Protein AF-A0A0N7FV75-F1 (afdb_monomer_lite)

Sequence (171 aa):
MMTRIRLLAASMTPLLAILAIRVWSAQCLVSVILAGIALISVVSLIGFMHARKGLGTNTQTLAAVEDQTDQIPAYLVTYLLPFVILTVSGWLDIVAYALLAAVLILVIIQTDLIYVQPLLLIAGWHLYRVDISNGYGREYILISKNKLYPGQSVDTVSLGGNYAKVLEVKE

Radius of gyration: 18.29 Å; chains: 1; bounding box: 40×27×53 Å

Structure (mmCIF, N/CA/C/O backbone):
data_AF-A0A0N7FV75-F1
#
_entry.id   AF-A0A0N7FV75-F1
#
loop_
_atom_site.group_PDB
_atom_site.id
_atom_site.type_symbol
_atom_site.label_atom_id
_atom_site.label_alt_id
_atom_site.label_comp_id
_atom_site.label_asym_id
_atom_site.label_entity_id
_atom_site.label_seq_id
_atom_site.pdbx_PDB_ins_code
_atom_site.Cartn_x
_atom_site.Cartn_y
_atom_site.Cartn_z
_atom_site.occupancy
_atom_site.B_iso_or_equiv
_atom_site.auth_seq_id
_atom_site.auth_comp_id
_atom_site.auth_asym_id
_atom_site.auth_atom_id
_atom_site.pdbx_PDB_model_num
ATOM 1 N N . MET A 1 1 ? 9.862 5.196 13.590 1.00 53.91 1 MET A N 1
ATOM 2 C CA . MET A 1 1 ? 10.603 5.400 12.323 1.00 53.91 1 MET A CA 1
ATOM 3 C C . MET A 1 1 ? 10.666 4.125 11.478 1.00 53.91 1 MET A C 1
ATOM 5 O O . MET A 1 1 ? 10.183 4.153 10.357 1.00 53.91 1 MET A O 1
ATOM 9 N N . MET A 1 2 ? 11.147 2.994 12.016 1.00 66.50 2 MET A N 1
ATOM 10 C CA . MET A 1 2 ? 11.261 1.713 11.284 1.00 66.50 2 MET A CA 1
ATOM 11 C C . MET A 1 2 ? 9.937 1.199 10.675 1.00 66.50 2 MET A C 1
ATOM 13 O O . MET A 1 2 ? 9.934 0.634 9.587 1.00 66.50 2 MET A O 1
ATOM 17 N N . THR A 1 3 ? 8.805 1.414 11.354 1.00 66.75 3 THR A N 1
ATOM 18 C CA . THR A 1 3 ? 7.466 1.022 10.880 1.00 66.75 3 THR A CA 1
ATOM 19 C C . THR A 1 3 ? 7.038 1.799 9.640 1.00 66.75 3 THR A C 1
ATOM 21 O O . THR A 1 3 ? 6.696 1.189 8.635 1.00 66.75 3 THR A O 1
ATOM 24 N N . ARG A 1 4 ? 7.159 3.133 9.665 1.00 66.75 4 ARG A N 1
ATOM 25 C CA . ARG A 1 4 ? 6.861 4.005 8.514 1.00 66.75 4 ARG A CA 1
ATOM 26 C C . ARG A 1 4 ? 7.653 3.622 7.266 1.00 66.75 4 ARG A C 1
ATOM 28 O O . ARG A 1 4 ? 7.077 3.556 6.192 1.00 66.75 4 ARG A O 1
ATOM 35 N N . ILE A 1 5 ? 8.941 3.304 7.419 1.00 69.19 5 ILE A N 1
ATOM 36 C CA . ILE A 1 5 ? 9.805 2.906 6.295 1.00 69.19 5 ILE A CA 1
ATOM 37 C C . ILE A 1 5 ? 9.319 1.599 5.654 1.00 69.19 5 ILE A C 1
ATOM 39 O O . ILE A 1 5 ? 9.310 1.485 4.433 1.00 69.19 5 ILE A O 1
ATOM 43 N N . ARG A 1 6 ? 8.876 0.619 6.452 1.00 71.62 6 ARG A N 1
ATOM 44 C CA . ARG A 1 6 ? 8.350 -0.655 5.928 1.00 71.62 6 ARG A CA 1
ATOM 45 C C . ARG A 1 6 ? 7.020 -0.478 5.196 1.00 71.62 6 ARG A C 1
ATOM 47 O O . ARG A 1 6 ? 6.838 -1.075 4.141 1.00 71.62 6 ARG A O 1
ATOM 54 N N . LEU A 1 7 ? 6.126 0.356 5.729 1.00 69.88 7 LEU A N 1
ATOM 55 C CA . LEU A 1 7 ? 4.844 0.672 5.087 1.00 69.88 7 LEU A CA 1
ATOM 56 C C . LEU A 1 7 ? 5.057 1.460 3.783 1.00 69.88 7 LEU A C 1
ATOM 58 O O . LEU A 1 7 ? 4.439 1.152 2.768 1.00 69.88 7 LEU A O 1
ATOM 62 N N . LEU A 1 8 ? 6.004 2.405 3.781 1.00 69.62 8 LEU A N 1
ATOM 63 C CA . LEU A 1 8 ? 6.410 3.137 2.580 1.00 69.62 8 LEU A CA 1
ATOM 64 C C . LEU A 1 8 ? 6.992 2.191 1.519 1.00 69.62 8 LEU A C 1
ATOM 66 O O . LEU A 1 8 ? 6.590 2.246 0.361 1.00 69.62 8 LEU A O 1
ATOM 70 N N . ALA A 1 9 ? 7.891 1.282 1.913 1.00 70.81 9 ALA A N 1
ATOM 71 C CA . ALA A 1 9 ? 8.478 0.300 1.003 1.00 70.81 9 ALA A CA 1
ATOM 72 C C . ALA A 1 9 ? 7.411 -0.598 0.353 1.00 70.81 9 ALA A C 1
ATOM 74 O O . ALA A 1 9 ? 7.487 -0.862 -0.844 1.00 70.81 9 ALA A O 1
ATOM 75 N N . ALA A 1 10 ? 6.395 -1.015 1.114 1.00 72.38 10 ALA A N 1
ATOM 76 C CA . ALA A 1 10 ? 5.270 -1.791 0.596 1.00 72.38 10 ALA A CA 1
ATOM 77 C C . ALA A 1 10 ? 4.383 -0.998 -0.379 1.00 72.38 10 ALA A C 1
ATOM 79 O O . ALA A 1 10 ? 3.893 -1.554 -1.361 1.00 72.38 10 ALA A O 1
ATOM 80 N N . SER A 1 11 ? 4.189 0.303 -0.144 1.00 71.88 11 SER A N 1
ATOM 81 C CA . SER A 1 11 ? 3.447 1.168 -1.073 1.00 71.88 11 SER A CA 1
ATOM 82 C C . SER A 1 11 ? 4.147 1.280 -2.437 1.00 71.88 11 SER A C 1
ATOM 84 O O . SER A 1 11 ? 3.489 1.371 -3.470 1.00 71.88 11 SER A O 1
ATOM 86 N N . MET A 1 12 ? 5.482 1.184 -2.463 1.00 73.31 12 MET A N 1
ATOM 87 C CA . MET A 1 12 ? 6.300 1.270 -3.683 1.00 73.31 12 MET A CA 1
ATOM 88 C C . MET A 1 12 ? 6.439 -0.050 -4.447 1.00 73.31 12 MET A C 1
ATOM 90 O O . MET A 1 12 ? 6.836 -0.040 -5.613 1.00 73.31 12 MET A O 1
ATOM 94 N N . THR A 1 13 ? 6.091 -1.187 -3.843 1.00 79.25 13 THR A N 1
ATOM 95 C CA . THR A 1 13 ? 6.212 -2.501 -4.489 1.00 79.25 13 THR A CA 1
ATOM 96 C C . THR A 1 13 ? 5.477 -2.599 -5.837 1.00 79.25 13 THR A C 1
ATOM 98 O O . THR A 1 13 ? 6.095 -3.089 -6.783 1.00 79.25 13 THR A O 1
ATOM 101 N N . PRO A 1 14 ? 4.217 -2.133 -5.997 1.00 77.69 14 PRO A N 1
ATOM 102 C CA . PRO A 1 14 ? 3.522 -2.205 -7.284 1.00 77.69 14 PRO A CA 1
ATOM 103 C C . PRO A 1 14 ? 4.244 -1.424 -8.387 1.00 77.69 14 PRO A C 1
ATOM 105 O O . PRO A 1 14 ? 4.387 -1.917 -9.503 1.00 77.69 14 PRO A O 1
ATOM 108 N N . LEU A 1 15 ? 4.757 -0.235 -8.058 1.00 77.38 15 LEU A N 1
ATOM 109 C CA . LEU A 1 15 ? 5.514 0.594 -8.992 1.00 77.38 15 LEU A CA 1
ATOM 110 C C . LEU A 1 15 ? 6.813 -0.100 -9.425 1.00 77.38 15 LEU A C 1
ATOM 112 O O . LEU A 1 15 ? 7.097 -0.197 -10.618 1.00 77.38 15 LEU A O 1
ATOM 116 N N . LEU A 1 16 ? 7.577 -0.624 -8.462 1.00 79.81 16 LEU A N 1
ATOM 117 C CA . LEU A 1 16 ? 8.822 -1.347 -8.733 1.00 79.81 16 LEU A CA 1
ATOM 118 C C . LEU A 1 16 ? 8.586 -2.599 -9.587 1.00 79.81 16 LEU A C 1
ATOM 120 O O . LEU A 1 16 ? 9.372 -2.876 -10.491 1.00 79.81 16 LEU A O 1
ATOM 124 N N . ALA A 1 17 ? 7.495 -3.328 -9.340 1.00 80.81 17 ALA A N 1
ATOM 125 C CA . ALA A 1 17 ? 7.125 -4.503 -10.122 1.00 80.81 17 ALA A CA 1
ATOM 126 C C . ALA A 1 17 ? 6.785 -4.145 -11.580 1.00 80.81 17 ALA A C 1
ATOM 128 O O . ALA A 1 17 ? 7.271 -4.803 -12.500 1.00 80.81 17 ALA A O 1
ATOM 129 N N . ILE A 1 18 ? 6.006 -3.079 -11.805 1.00 80.50 18 ILE A N 1
ATOM 130 C CA . ILE A 1 18 ? 5.678 -2.597 -13.158 1.00 80.50 18 ILE A CA 1
ATOM 131 C C . ILE A 1 18 ? 6.946 -2.155 -13.894 1.00 80.50 18 ILE A C 1
ATOM 133 O O . ILE A 1 18 ? 7.149 -2.531 -15.049 1.00 80.50 18 ILE A O 1
ATOM 137 N N . LEU A 1 19 ? 7.820 -1.398 -13.225 1.00 78.31 19 LEU A N 1
ATOM 138 C CA . LEU A 1 19 ? 9.087 -0.948 -13.803 1.00 78.31 19 LEU A CA 1
ATOM 139 C C . LEU A 1 19 ? 10.012 -2.116 -14.157 1.00 78.31 19 LEU A C 1
ATOM 141 O O . LEU A 1 19 ? 10.611 -2.098 -15.231 1.00 78.31 19 LEU A O 1
ATOM 145 N N . ALA A 1 20 ? 10.094 -3.143 -13.307 1.00 82.62 20 ALA A N 1
ATOM 146 C CA . ALA A 1 20 ? 10.857 -4.349 -13.611 1.00 82.62 20 ALA A CA 1
ATOM 147 C C . ALA A 1 20 ? 10.359 -4.989 -14.919 1.00 82.62 20 ALA A C 1
ATOM 149 O O . ALA A 1 20 ? 11.124 -5.140 -15.868 1.00 82.62 20 ALA A O 1
ATOM 150 N N . ILE A 1 21 ? 9.053 -5.245 -15.033 1.00 81.56 21 ILE A N 1
ATOM 151 C CA . ILE A 1 21 ? 8.463 -5.835 -16.246 1.00 81.56 21 ILE A CA 1
ATOM 152 C C . ILE A 1 21 ? 8.742 -4.968 -17.484 1.00 81.56 21 ILE A C 1
ATOM 154 O O . ILE A 1 21 ? 9.104 -5.490 -18.538 1.00 81.56 21 ILE A O 1
ATOM 158 N N . ARG A 1 22 ? 8.611 -3.642 -17.364 1.00 80.50 22 ARG A N 1
ATOM 159 C CA . ARG A 1 22 ? 8.804 -2.697 -18.476 1.00 80.50 22 ARG A CA 1
ATOM 160 C C . ARG A 1 22 ? 10.239 -2.628 -18.981 1.00 80.50 22 ARG A C 1
ATOM 162 O O . ARG A 1 22 ? 10.451 -2.486 -20.181 1.00 80.50 22 ARG A O 1
ATOM 169 N N . VAL A 1 23 ? 11.213 -2.693 -18.080 1.00 80.81 23 VAL A N 1
ATOM 170 C CA . VAL A 1 23 ? 12.634 -2.530 -18.415 1.00 80.81 23 VAL A CA 1
ATOM 171 C C . VAL A 1 23 ? 13.283 -3.869 -18.793 1.00 80.81 23 VAL A C 1
ATOM 173 O O . VAL A 1 23 ? 14.388 -3.871 -19.331 1.00 80.81 23 VAL A O 1
ATOM 176 N N . TRP A 1 24 ? 12.590 -5.000 -18.605 1.00 79.62 24 TRP A N 1
ATOM 177 C CA . TRP A 1 24 ? 13.100 -6.350 -18.876 1.00 79.62 24 TRP A CA 1
ATOM 178 C C . TRP A 1 24 ? 13.763 -6.503 -20.253 1.00 79.62 24 TRP A C 1
ATOM 180 O O . TRP A 1 24 ? 14.868 -7.037 -20.348 1.00 79.62 24 TRP A O 1
ATOM 190 N N . SER A 1 25 ? 13.122 -6.006 -21.316 1.00 72.75 25 SER A N 1
ATOM 191 C CA . SER A 1 25 ? 13.632 -6.132 -22.689 1.00 72.75 25 SER A CA 1
ATOM 192 C C . SER A 1 25 ? 14.810 -5.205 -22.999 1.00 72.75 25 SER A C 1
ATOM 194 O O . SER A 1 25 ? 15.614 -5.526 -23.867 1.00 72.75 25 SER A O 1
ATOM 196 N N . ALA A 1 26 ? 14.919 -4.066 -22.311 1.00 75.81 26 ALA A N 1
ATOM 197 C CA . ALA A 1 26 ? 15.963 -3.071 -22.556 1.00 75.81 26 ALA A CA 1
ATOM 198 C C . ALA A 1 26 ? 17.202 -3.300 -21.677 1.00 75.81 26 ALA A C 1
ATOM 200 O O . ALA A 1 26 ? 18.331 -3.176 -22.144 1.00 75.81 26 ALA A O 1
ATOM 201 N N . GLN A 1 27 ? 17.001 -3.614 -20.393 1.00 77.88 27 GLN A N 1
ATOM 202 C CA . GLN A 1 27 ? 18.063 -3.757 -19.396 1.00 77.88 27 GLN A CA 1
ATOM 203 C C . GLN A 1 27 ? 17.707 -4.845 -18.375 1.00 77.88 27 GLN A C 1
ATOM 205 O O . GLN A 1 27 ? 17.284 -4.570 -17.249 1.00 77.88 27 GLN A O 1
ATOM 210 N N . CYS A 1 28 ? 17.935 -6.102 -18.761 1.00 83.38 28 CYS A N 1
ATOM 211 C CA . CYS A 1 28 ? 17.637 -7.284 -17.945 1.00 83.38 28 CYS A CA 1
ATOM 212 C C . CYS A 1 28 ? 18.228 -7.202 -16.521 1.00 83.38 28 CYS A C 1
ATOM 214 O O . CYS A 1 28 ? 17.527 -7.456 -15.544 1.00 83.38 28 CYS A O 1
ATOM 216 N N . LEU A 1 29 ? 19.480 -6.749 -16.375 1.00 80.06 29 LEU A N 1
ATOM 217 C CA . LEU A 1 29 ? 20.130 -6.622 -15.063 1.00 80.06 29 LEU A CA 1
ATOM 218 C C . LEU A 1 29 ? 19.398 -5.639 -14.133 1.00 80.06 29 LEU A C 1
ATOM 220 O O . LEU A 1 29 ? 19.169 -5.955 -12.966 1.00 80.06 29 LEU A O 1
ATOM 224 N N . VAL A 1 30 ? 18.978 -4.477 -14.645 1.00 78.62 30 VAL A N 1
ATOM 225 C CA . VAL A 1 30 ? 18.222 -3.481 -13.864 1.00 78.62 30 VAL A CA 1
ATOM 226 C C . VAL A 1 30 ? 16.859 -4.038 -13.467 1.00 78.62 30 VAL A C 1
ATOM 228 O O . VAL A 1 30 ? 16.442 -3.893 -12.319 1.00 78.62 30 VAL A O 1
ATOM 231 N N . SER A 1 31 ? 16.196 -4.750 -14.378 1.00 83.25 31 SER A N 1
ATOM 232 C CA . SER A 1 31 ? 14.927 -5.409 -14.081 1.00 83.25 31 SER A CA 1
ATOM 233 C C . SER A 1 31 ? 15.044 -6.435 -12.951 1.00 83.25 31 SER A C 1
ATOM 235 O O . SER A 1 31 ? 14.183 -6.473 -12.073 1.00 83.25 31 SER A O 1
ATOM 237 N N . VAL A 1 32 ? 16.088 -7.268 -12.951 1.00 84.12 32 VAL A N 1
ATOM 238 C CA . VAL A 1 32 ? 16.296 -8.278 -11.900 1.00 84.12 32 VAL A CA 1
ATOM 239 C C . VAL A 1 32 ? 16.522 -7.611 -10.541 1.00 84.12 32 VAL A C 1
ATOM 241 O O . VAL A 1 32 ? 15.956 -8.057 -9.543 1.00 84.12 32 VAL A O 1
ATOM 244 N N . ILE A 1 33 ? 17.277 -6.509 -10.495 1.00 84.94 33 ILE A N 1
ATOM 245 C CA . ILE A 1 33 ? 17.487 -5.736 -9.261 1.00 84.94 33 ILE A CA 1
ATOM 246 C C . ILE A 1 33 ? 16.161 -5.158 -8.749 1.00 84.94 33 ILE A C 1
ATOM 248 O O . ILE A 1 33 ? 15.836 -5.328 -7.573 1.00 84.94 33 ILE A O 1
ATOM 252 N N . LEU A 1 34 ? 15.372 -4.517 -9.618 1.00 83.06 34 LEU A N 1
ATOM 253 C CA . LEU A 1 34 ? 14.075 -3.938 -9.244 1.00 83.06 34 LEU A CA 1
ATOM 254 C C . LEU A 1 34 ? 13.097 -5.005 -8.737 1.00 83.06 34 LEU A C 1
ATOM 256 O O . LEU A 1 34 ? 12.458 -4.809 -7.701 1.00 83.06 34 LEU A O 1
ATOM 260 N N . ALA A 1 35 ? 13.033 -6.155 -9.413 1.00 83.50 35 ALA A N 1
ATOM 261 C CA . ALA A 1 35 ? 12.230 -7.294 -8.980 1.00 83.50 35 ALA A CA 1
ATOM 262 C C . ALA A 1 35 ? 12.699 -7.841 -7.621 1.00 83.50 35 ALA A C 1
ATOM 264 O O . ALA A 1 35 ? 11.874 -8.149 -6.762 1.00 83.50 35 ALA A O 1
ATOM 265 N N . GLY A 1 36 ? 14.013 -7.901 -7.386 1.00 85.62 36 GLY A N 1
ATOM 266 C CA . GLY A 1 36 ? 14.585 -8.292 -6.098 1.00 85.62 36 GLY A CA 1
ATOM 267 C C . GLY A 1 36 ? 14.186 -7.345 -4.963 1.00 85.62 36 GLY A C 1
ATOM 268 O O . GLY A 1 36 ? 13.744 -7.800 -3.908 1.00 85.62 36 GLY A O 1
ATOM 269 N N . ILE A 1 37 ? 14.262 -6.029 -5.184 1.00 84.94 37 ILE A N 1
ATOM 270 C CA . ILE A 1 37 ? 13.841 -5.014 -4.200 1.00 84.94 37 ILE A CA 1
ATOM 271 C C . ILE A 1 37 ? 12.333 -5.120 -3.922 1.00 84.94 37 ILE A C 1
ATOM 273 O O . ILE A 1 37 ? 11.906 -5.061 -2.762 1.00 84.94 37 ILE A O 1
ATOM 277 N N . ALA A 1 38 ? 11.522 -5.327 -4.963 1.00 83.19 38 ALA A N 1
ATOM 278 C CA . ALA A 1 38 ? 10.088 -5.568 -4.827 1.00 83.19 38 ALA A CA 1
ATOM 279 C C . ALA A 1 38 ? 9.809 -6.826 -3.981 1.00 83.19 38 ALA A C 1
ATOM 281 O O . ALA A 1 38 ? 8.984 -6.797 -3.071 1.00 83.19 38 ALA A O 1
ATOM 282 N N . LEU A 1 39 ? 10.550 -7.914 -4.197 1.00 85.00 39 LEU A N 1
ATOM 283 C CA . LEU A 1 39 ? 10.383 -9.146 -3.427 1.00 85.00 39 LEU A CA 1
ATOM 284 C C . LEU A 1 39 ? 10.774 -8.963 -1.950 1.00 85.00 39 LEU A C 1
ATOM 286 O O . LEU A 1 39 ? 10.031 -9.364 -1.054 1.00 85.00 39 LEU A O 1
ATOM 290 N N . ILE A 1 40 ? 11.907 -8.307 -1.679 1.00 84.94 40 ILE A N 1
ATOM 291 C CA . ILE A 1 40 ? 12.382 -8.022 -0.314 1.00 84.94 40 ILE A CA 1
ATOM 292 C C . ILE A 1 40 ? 11.365 -7.169 0.454 1.00 84.94 40 ILE A C 1
ATOM 294 O O . ILE A 1 40 ? 11.106 -7.424 1.634 1.00 84.94 40 ILE A O 1
ATOM 298 N N . SER A 1 41 ? 10.765 -6.173 -0.203 1.00 81.12 41 SER A N 1
ATOM 299 C CA . SER A 1 41 ? 9.743 -5.320 0.415 1.00 81.12 41 SER A CA 1
ATOM 300 C C . SER A 1 41 ? 8.478 -6.105 0.780 1.00 81.12 41 SER A C 1
ATOM 302 O O . SER A 1 41 ? 7.982 -5.944 1.899 1.00 81.12 41 SER A O 1
ATOM 304 N N . VAL A 1 42 ? 8.025 -7.036 -0.070 1.00 81.38 42 VAL A N 1
ATOM 305 C CA . VAL A 1 42 ? 6.914 -7.953 0.261 1.00 81.38 42 VAL A CA 1
ATOM 306 C C . VAL A 1 42 ? 7.258 -8.840 1.456 1.00 81.38 42 VAL A C 1
ATOM 308 O O . VAL A 1 42 ? 6.486 -8.909 2.413 1.00 81.38 42 VAL A O 1
ATOM 311 N N . VAL A 1 43 ? 8.421 -9.498 1.443 1.00 83.12 43 VAL A N 1
ATOM 312 C CA . VAL A 1 43 ? 8.835 -10.409 2.526 1.00 83.12 43 VAL A CA 1
ATOM 313 C C . VAL A 1 43 ? 8.942 -9.663 3.859 1.00 83.12 43 VAL A C 1
ATOM 315 O O . VAL A 1 43 ? 8.464 -10.147 4.887 1.00 83.12 43 VAL A O 1
ATOM 318 N N . SER A 1 44 ? 9.501 -8.453 3.841 1.00 80.19 44 SER A N 1
ATOM 319 C CA . SER A 1 44 ? 9.581 -7.567 5.007 1.00 80.19 44 SER A CA 1
ATOM 320 C C . SER A 1 44 ? 8.198 -7.214 5.567 1.00 80.19 44 SER A C 1
ATOM 322 O O . SER A 1 44 ? 7.994 -7.267 6.784 1.00 80.19 44 SER A O 1
ATOM 324 N N . LEU A 1 45 ? 7.225 -6.910 4.699 1.00 78.25 45 LEU A N 1
ATOM 325 C CA . LEU A 1 45 ? 5.848 -6.620 5.105 1.00 78.25 45 LEU A CA 1
ATOM 326 C C . LEU A 1 45 ? 5.169 -7.850 5.719 1.00 78.25 45 LEU A C 1
ATOM 328 O O . LEU A 1 45 ? 4.555 -7.747 6.782 1.00 78.25 45 LEU A O 1
ATOM 332 N 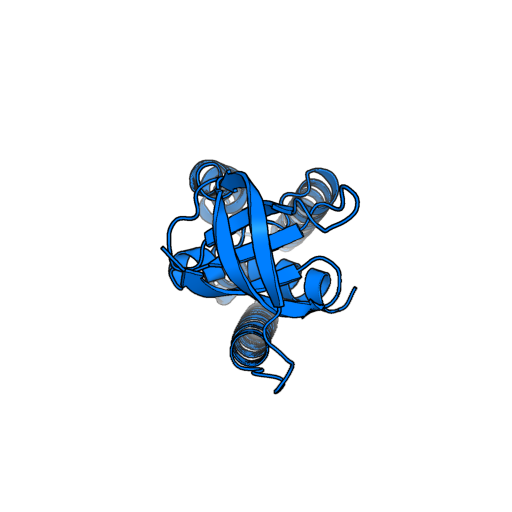N . ILE A 1 46 ? 5.311 -9.021 5.091 1.00 79.25 46 ILE A N 1
ATOM 333 C CA . ILE A 1 46 ? 4.748 -10.279 5.599 1.00 79.25 46 ILE A CA 1
ATOM 334 C C . ILE A 1 46 ? 5.326 -10.587 6.981 1.00 79.25 46 ILE A C 1
ATOM 336 O O . ILE A 1 46 ? 4.560 -10.831 7.915 1.00 79.25 46 ILE A O 1
ATOM 340 N N . GLY A 1 47 ? 6.651 -10.519 7.139 1.00 78.38 47 GLY A N 1
ATOM 341 C CA . GLY A 1 47 ? 7.317 -10.738 8.423 1.00 78.38 47 GLY A CA 1
ATOM 342 C C . GLY A 1 47 ? 6.866 -9.742 9.494 1.00 78.38 47 GLY A C 1
ATOM 343 O O . GLY A 1 47 ? 6.627 -10.125 10.636 1.00 78.38 47 GLY A O 1
ATOM 344 N N . PHE A 1 48 ? 6.664 -8.476 9.127 1.00 74.31 48 PHE A N 1
ATOM 345 C CA . PHE A 1 48 ? 6.144 -7.452 10.032 1.00 74.31 48 PHE A CA 1
ATOM 346 C C . PHE A 1 48 ? 4.700 -7.723 10.478 1.00 74.31 48 PHE A C 1
ATOM 348 O O . PHE A 1 48 ? 4.395 -7.594 11.661 1.00 74.31 48 PHE A O 1
ATOM 355 N N . MET A 1 49 ? 3.828 -8.158 9.568 1.00 72.12 49 MET A N 1
ATOM 356 C CA . MET A 1 49 ? 2.432 -8.484 9.884 1.00 72.12 49 MET A CA 1
ATOM 357 C C . MET A 1 49 ? 2.282 -9.771 10.708 1.00 72.12 49 MET A C 1
ATOM 359 O O . MET A 1 49 ? 1.303 -9.911 11.454 1.00 72.12 49 MET A O 1
ATOM 363 N N . HIS A 1 50 ? 3.240 -10.696 10.574 1.00 70.19 50 HIS A N 1
ATOM 364 C CA . HIS A 1 50 ? 3.308 -11.958 11.318 1.00 70.19 50 HIS A CA 1
ATOM 365 C C . HIS A 1 50 ? 4.092 -11.862 12.624 1.00 70.19 50 HIS A C 1
ATOM 367 O O . HIS A 1 50 ? 3.982 -12.771 13.446 1.00 70.19 50 HIS A O 1
ATOM 373 N N . ALA A 1 51 ? 4.838 -10.776 12.849 1.00 64.38 51 ALA A N 1
ATOM 374 C CA . ALA A 1 51 ? 5.512 -10.504 14.109 1.00 64.38 51 ALA A CA 1
ATOM 375 C C . ALA A 1 51 ? 4.478 -10.250 15.219 1.00 64.38 51 ALA A C 1
ATOM 377 O O . ALA A 1 51 ? 4.216 -9.121 15.629 1.00 64.38 51 ALA A O 1
ATOM 378 N N . ARG A 1 52 ? 3.894 -11.335 15.732 1.00 58.91 52 ARG A N 1
ATOM 379 C CA . ARG A 1 52 ? 3.157 -11.372 16.989 1.00 58.91 52 ARG A CA 1
ATOM 380 C C . ARG A 1 52 ? 4.181 -11.263 18.108 1.00 58.91 52 ARG A C 1
ATOM 382 O O . ARG A 1 52 ? 4.615 -12.263 18.671 1.00 58.91 52 ARG A O 1
ATOM 389 N N . LYS A 1 53 ? 4.632 -10.047 18.407 1.00 48.19 53 LYS A N 1
ATOM 390 C CA . LYS A 1 53 ? 5.318 -9.829 19.680 1.00 48.19 53 LYS A CA 1
ATOM 391 C C . LYS A 1 53 ? 4.268 -10.022 20.766 1.00 48.19 53 LYS A C 1
ATOM 393 O O . LYS A 1 53 ? 3.257 -9.331 20.731 1.00 48.19 53 LYS A O 1
ATOM 398 N N . GLY A 1 54 ? 4.494 -10.995 21.651 1.00 48.50 54 GLY A N 1
ATOM 399 C CA . GLY A 1 54 ? 3.654 -11.329 22.805 1.00 48.50 54 GLY A CA 1
ATOM 400 C C . GLY A 1 54 ? 3.555 -10.174 23.799 1.00 48.50 54 GLY A C 1
ATOM 401 O O . GLY A 1 54 ? 4.120 -10.221 24.883 1.00 48.50 54 GLY A O 1
ATOM 402 N N . LEU A 1 55 ? 2.885 -9.109 23.378 1.00 50.00 55 LEU A N 1
ATOM 403 C CA . LEU A 1 55 ? 2.675 -7.863 24.089 1.00 50.00 55 LEU A CA 1
ATOM 404 C C . LEU A 1 55 ? 1.203 -7.802 24.470 1.00 50.00 55 LEU A C 1
ATOM 406 O O . LEU A 1 55 ? 0.343 -8.169 23.669 1.00 50.00 55 LEU A O 1
ATOM 410 N N . GLY A 1 56 ? 0.948 -7.359 25.701 1.00 56.03 56 GLY A N 1
ATOM 411 C CA . GLY A 1 56 ? -0.394 -7.227 26.246 1.00 56.03 56 GLY A CA 1
ATOM 412 C C . GLY A 1 56 ? -1.322 -6.500 25.278 1.00 56.03 56 GLY A C 1
ATOM 413 O O . GLY A 1 56 ? -0.951 -5.498 24.663 1.00 56.03 56 GLY A O 1
ATOM 414 N N . THR A 1 57 ? -2.524 -7.042 25.133 1.00 62.41 57 THR A N 1
ATOM 415 C CA . THR A 1 57 ? -3.626 -6.390 24.436 1.00 62.41 57 THR A CA 1
ATOM 416 C C . THR A 1 57 ? -3.983 -5.121 25.185 1.00 62.41 57 THR A C 1
ATOM 418 O O . THR A 1 57 ? -4.203 -5.161 26.396 1.00 62.41 57 THR A O 1
ATOM 421 N N . ASN A 1 58 ? -4.042 -3.999 24.474 1.00 70.00 58 ASN A N 1
ATOM 422 C CA . ASN A 1 58 ? -4.574 -2.773 25.044 1.00 70.00 58 ASN A CA 1
ATOM 423 C C . ASN A 1 58 ? -5.970 -2.548 24.468 1.00 70.00 58 ASN A C 1
ATOM 425 O O . ASN A 1 58 ? -6.112 -2.387 23.251 1.00 70.00 58 ASN A O 1
ATOM 429 N N . THR A 1 59 ? -6.980 -2.582 25.335 1.00 76.06 59 THR A N 1
ATOM 430 C CA . THR A 1 59 ? -8.361 -2.288 24.957 1.00 76.06 59 THR A CA 1
ATOM 431 C C . THR A 1 59 ? -8.513 -0.782 24.829 1.00 76.06 59 THR A C 1
ATOM 433 O O . THR A 1 59 ? -8.256 -0.035 25.775 1.00 76.06 59 THR A O 1
ATOM 436 N N . GLN A 1 60 ? -8.901 -0.332 23.643 1.00 76.44 60 GLN A N 1
ATOM 437 C CA . GLN A 1 60 ? -9.062 1.081 23.337 1.00 76.44 60 GLN A CA 1
ATOM 438 C C . GLN A 1 60 ? -10.449 1.334 22.769 1.00 76.44 60 GLN A C 1
ATOM 440 O O . GLN A 1 60 ? -10.894 0.642 21.859 1.00 76.44 60 GLN A O 1
ATOM 445 N N . THR A 1 61 ? -11.118 2.343 23.307 1.00 82.25 61 THR A N 1
ATOM 446 C CA . THR A 1 61 ? -12.395 2.847 22.808 1.00 82.25 61 THR A CA 1
ATOM 447 C C . THR A 1 61 ? -12.154 3.905 21.738 1.00 82.25 61 THR A C 1
ATOM 449 O O . THR A 1 61 ? -11.456 4.898 21.978 1.00 82.25 61 THR A O 1
ATOM 452 N N . LEU A 1 62 ? -12.724 3.678 20.555 1.00 82.75 62 LEU A N 1
ATOM 453 C CA . LEU A 1 62 ? -12.593 4.556 19.395 1.00 82.75 62 LEU A CA 1
ATOM 454 C C . LEU A 1 62 ? -13.523 5.762 19.552 1.00 82.75 62 LEU A C 1
ATOM 456 O O . LEU A 1 62 ? -14.737 5.598 19.615 1.00 82.75 62 LEU A O 1
ATOM 460 N N . ALA A 1 63 ? -12.975 6.971 19.614 1.00 82.44 63 ALA A N 1
ATOM 461 C CA . ALA A 1 63 ? -13.762 8.202 19.703 1.00 82.44 63 ALA A CA 1
ATOM 462 C C . ALA A 1 63 ? -14.173 8.712 18.314 1.00 82.44 63 ALA A C 1
ATOM 464 O O . ALA A 1 63 ? -15.322 9.090 18.102 1.00 82.44 63 ALA A O 1
ATOM 465 N N . ALA A 1 64 ? -13.243 8.670 17.363 1.00 82.31 64 ALA A N 1
ATOM 466 C CA . ALA A 1 64 ? -13.465 8.996 15.961 1.00 82.31 64 ALA A CA 1
ATOM 467 C C . ALA A 1 64 ? -12.750 7.965 15.086 1.00 82.31 64 ALA A C 1
ATOM 469 O O . ALA A 1 64 ? -11.706 7.437 15.475 1.00 82.31 64 ALA A O 1
ATOM 470 N N . VAL A 1 65 ? -13.329 7.669 13.924 1.00 83.44 65 VAL A N 1
ATOM 471 C CA . VAL A 1 65 ? -12.784 6.718 12.954 1.00 83.44 65 VAL A CA 1
ATOM 472 C C . VAL A 1 65 ? -12.919 7.323 11.567 1.00 83.44 65 VAL A C 1
ATOM 474 O O . VAL A 1 65 ? -14.030 7.580 11.110 1.00 83.44 65 VAL A O 1
ATOM 477 N N . GLU A 1 66 ? -11.790 7.529 10.903 1.00 82.75 66 GLU A N 1
ATOM 478 C CA . GLU A 1 66 ? -11.717 7.947 9.509 1.00 82.75 66 GLU A CA 1
ATOM 479 C C . GLU A 1 66 ? -11.102 6.812 8.684 1.00 82.75 66 GLU A C 1
ATOM 481 O O . GLU A 1 66 ? -9.962 6.390 8.917 1.00 82.75 66 GLU A O 1
ATOM 486 N N . ASP A 1 67 ? -11.882 6.290 7.737 1.00 79.94 67 ASP A N 1
ATOM 487 C CA . ASP A 1 67 ? -11.424 5.268 6.802 1.00 79.94 67 ASP A CA 1
ATOM 488 C C . ASP A 1 67 ? -10.620 5.925 5.675 1.00 79.94 67 ASP A C 1
ATOM 490 O O . ASP A 1 67 ? -11.142 6.708 4.883 1.00 79.94 67 ASP A O 1
ATOM 494 N N . GLN A 1 68 ? -9.333 5.596 5.596 1.00 74.69 68 GLN A N 1
ATOM 495 C CA . GLN A 1 68 ? -8.434 6.128 4.571 1.00 74.69 68 GLN A CA 1
ATOM 496 C C . GLN A 1 68 ? -8.424 5.255 3.297 1.00 74.69 68 GLN A C 1
ATOM 498 O O . GLN A 1 68 ? -7.633 5.486 2.379 1.00 74.69 68 GLN A O 1
ATOM 503 N N . THR A 1 69 ? -9.287 4.236 3.225 1.00 66.12 69 THR A N 1
ATOM 504 C CA . THR A 1 69 ? -9.320 3.239 2.144 1.00 66.12 69 THR A CA 1
ATOM 505 C C . THR A 1 69 ? -9.986 3.760 0.862 1.00 66.12 69 THR A C 1
ATOM 507 O O . THR A 1 69 ? -9.570 3.397 -0.240 1.00 66.12 69 THR A O 1
ATOM 510 N N . ASP A 1 70 ? -10.983 4.638 0.965 1.00 59.66 70 ASP A N 1
ATOM 511 C CA . ASP A 1 70 ? -11.850 4.987 -0.174 1.00 59.66 70 ASP A CA 1
ATOM 512 C C . ASP A 1 70 ? -11.160 5.833 -1.254 1.00 59.66 70 ASP A C 1
ATOM 514 O O . ASP A 1 70 ? -11.541 5.802 -2.425 1.00 59.66 70 ASP A O 1
ATOM 518 N N . GLN A 1 71 ? -10.095 6.552 -0.902 1.00 61.78 71 GLN A N 1
ATOM 519 C CA . GLN A 1 71 ? -9.368 7.390 -1.859 1.00 61.78 71 GLN A CA 1
ATOM 520 C C . GLN A 1 71 ? -8.324 6.597 -2.675 1.00 61.78 71 GLN A C 1
ATOM 522 O O . GLN A 1 71 ? -7.802 7.081 -3.681 1.00 61.78 71 GLN A O 1
ATOM 527 N N . ILE A 1 72 ? -8.028 5.354 -2.276 1.00 63.78 72 ILE A N 1
ATOM 528 C CA . ILE A 1 72 ? -6.925 4.537 -2.806 1.00 63.78 72 ILE A CA 1
ATOM 529 C C . ILE A 1 72 ? -7.008 4.278 -4.328 1.00 63.78 72 ILE A C 1
ATOM 531 O O . ILE A 1 72 ? -5.976 4.413 -4.996 1.00 63.78 72 ILE A O 1
ATOM 535 N N . PRO A 1 73 ? -8.166 3.932 -4.929 1.00 57.31 73 PRO A N 1
ATOM 536 C CA . PRO A 1 73 ? -8.227 3.578 -6.351 1.00 57.31 73 PRO A CA 1
ATOM 537 C C . PRO A 1 73 ? -7.887 4.738 -7.298 1.00 57.31 73 PRO A C 1
ATOM 539 O O . PRO A 1 73 ? -7.162 4.542 -8.273 1.00 57.31 73 PRO A O 1
ATOM 542 N N . ALA A 1 74 ? -8.359 5.954 -7.004 1.00 63.31 74 ALA A N 1
ATOM 543 C CA . ALA A 1 74 ? -8.100 7.135 -7.833 1.00 63.31 74 ALA A CA 1
ATOM 544 C C . 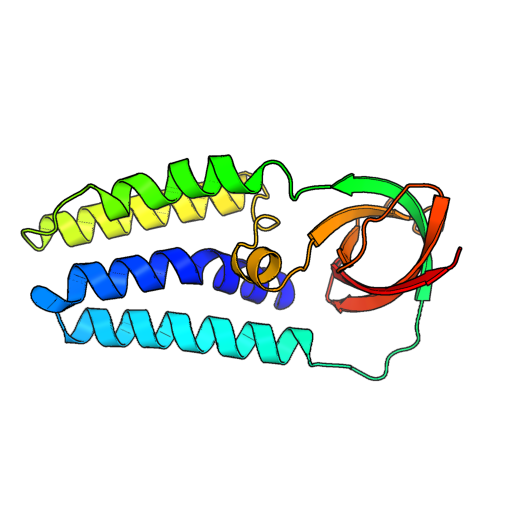ALA A 1 74 ? -6.608 7.515 -7.830 1.00 63.31 74 ALA A C 1
ATOM 546 O O . ALA A 1 74 ? -6.034 7.853 -8.871 1.00 6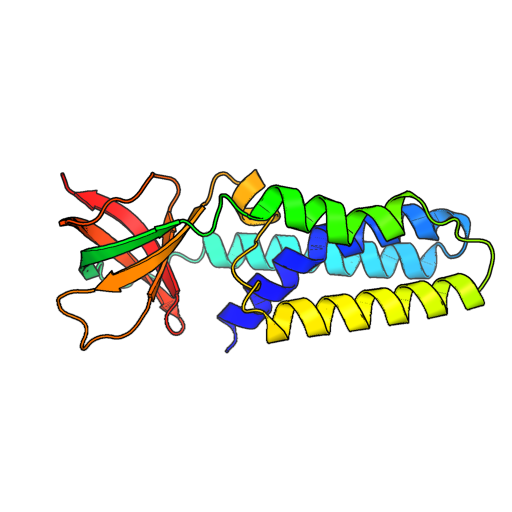3.31 74 ALA A O 1
ATOM 547 N N . TYR A 1 75 ? -5.954 7.385 -6.674 1.00 67.12 75 TYR A N 1
ATOM 548 C CA . TYR A 1 75 ? -4.513 7.590 -6.548 1.00 67.12 75 TYR A CA 1
ATOM 549 C C . TYR A 1 75 ? -3.708 6.536 -7.305 1.00 67.12 75 TYR A C 1
ATOM 551 O O . TYR A 1 75 ? -2.774 6.886 -8.026 1.00 67.12 75 TYR A O 1
ATOM 559 N N . LEU A 1 76 ? -4.080 5.257 -7.199 1.00 67.00 76 LEU A N 1
ATOM 560 C CA . LEU A 1 76 ? -3.397 4.185 -7.925 1.00 67.00 76 LEU A CA 1
ATOM 561 C C . LEU A 1 76 ? -3.409 4.427 -9.434 1.00 67.00 76 LEU A C 1
ATOM 563 O O . LEU A 1 76 ? -2.371 4.297 -10.077 1.00 67.00 76 LEU A O 1
ATOM 567 N N . VAL A 1 77 ? -4.546 4.836 -9.998 1.00 66.50 77 VAL A N 1
ATOM 568 C CA . VAL A 1 77 ? -4.620 5.170 -11.425 1.00 66.50 77 VAL A CA 1
ATOM 569 C C . VAL A 1 77 ? -3.713 6.358 -11.741 1.00 66.50 77 VAL A C 1
ATOM 571 O O . VAL A 1 77 ? -2.877 6.258 -12.631 1.00 66.50 77 VAL A O 1
ATOM 574 N N . THR A 1 78 ? -3.800 7.448 -10.978 1.00 72.12 78 THR A N 1
ATOM 575 C CA . THR A 1 78 ? -3.032 8.678 -11.245 1.00 72.12 78 THR A CA 1
ATOM 576 C C . THR A 1 78 ? -1.516 8.445 -11.216 1.00 72.12 78 THR A C 1
ATOM 578 O O . THR A 1 78 ? -0.782 9.019 -12.020 1.00 72.12 78 THR A O 1
ATOM 581 N N . TYR A 1 79 ? -1.041 7.564 -10.333 1.00 72.81 79 TYR A N 1
ATOM 582 C CA . TYR A 1 79 ? 0.388 7.308 -10.147 1.00 72.81 79 TYR A CA 1
ATOM 583 C C . TYR A 1 79 ? 0.942 6.173 -11.004 1.00 72.81 79 TYR A C 1
ATOM 585 O O . TYR A 1 79 ? 2.112 6.220 -11.378 1.00 72.81 79 TYR A O 1
ATOM 593 N N . LEU A 1 80 ? 0.139 5.159 -11.336 1.00 73.00 80 LEU A N 1
ATOM 594 C CA . LEU A 1 80 ? 0.608 4.022 -12.134 1.00 73.00 80 LEU A CA 1
ATOM 595 C C . LEU A 1 80 ? 0.458 4.261 -13.639 1.00 73.00 80 LEU A C 1
ATOM 597 O O . LEU A 1 80 ? 1.275 3.759 -14.414 1.00 73.00 80 LEU A O 1
ATOM 601 N N . LEU A 1 81 ? -0.538 5.047 -14.064 1.00 77.00 81 LEU A N 1
ATOM 602 C CA . LEU A 1 81 ? -0.853 5.271 -15.478 1.00 77.00 81 LEU A CA 1
ATOM 603 C C . LEU A 1 81 ? 0.353 5.738 -16.316 1.00 77.00 81 LEU A C 1
ATOM 605 O O . LEU A 1 81 ? 0.581 5.143 -17.374 1.00 77.00 81 LEU A O 1
ATOM 609 N N . PRO A 1 82 ? 1.180 6.709 -15.874 1.00 74.75 82 PRO A N 1
ATOM 610 C CA . PRO A 1 82 ? 2.332 7.148 -16.660 1.00 74.75 82 PRO A CA 1
ATOM 611 C C . PRO A 1 82 ? 3.311 6.006 -16.969 1.00 74.75 82 PRO A C 1
ATOM 613 O O . PRO A 1 82 ? 3.815 5.906 -18.081 1.00 74.75 82 PRO A O 1
ATOM 616 N N . PHE A 1 83 ? 3.533 5.086 -16.030 1.00 74.50 83 PHE A N 1
ATOM 617 C CA . PHE A 1 83 ? 4.448 3.953 -16.214 1.00 74.50 83 PHE A CA 1
ATOM 618 C C . PHE A 1 83 ? 3.876 2.866 -17.135 1.00 74.50 83 PHE A C 1
ATOM 620 O O . PHE A 1 83 ? 4.618 2.141 -17.808 1.00 74.50 83 PHE A O 1
ATOM 627 N N . VAL A 1 84 ? 2.548 2.764 -17.202 1.00 75.38 84 VAL A N 1
ATOM 628 C CA . VAL A 1 84 ? 1.839 1.786 -18.039 1.00 75.38 84 VAL A CA 1
ATOM 629 C C . VAL A 1 84 ? 1.682 2.260 -19.483 1.00 75.38 84 VAL A C 1
ATOM 631 O O . VAL A 1 84 ? 1.646 1.424 -20.381 1.00 75.38 84 VAL A O 1
ATOM 634 N N . ILE A 1 85 ? 1.628 3.569 -19.738 1.00 76.12 85 ILE A N 1
ATOM 635 C CA . ILE A 1 85 ? 1.398 4.097 -21.095 1.00 76.12 85 ILE A CA 1
ATOM 636 C C . ILE A 1 85 ? 2.706 4.466 -21.799 1.00 76.12 85 ILE A C 1
ATOM 638 O O . ILE A 1 85 ? 2.852 4.208 -22.992 1.00 76.12 85 ILE A O 1
ATOM 642 N N . LEU A 1 86 ? 3.679 5.027 -21.085 1.00 77.44 86 LEU A N 1
ATOM 643 C CA . LEU A 1 86 ? 4.895 5.551 -21.707 1.00 77.44 86 LEU A CA 1
ATOM 644 C C . LEU A 1 86 ? 5.807 4.421 -22.228 1.00 77.44 86 LEU A C 1
ATOM 646 O O . LEU A 1 86 ? 6.019 3.403 -21.578 1.00 77.44 86 LEU A O 1
ATOM 650 N N . THR A 1 87 ? 6.368 4.555 -23.425 1.00 73.56 87 THR A N 1
ATOM 651 C CA . THR A 1 87 ? 7.288 3.550 -23.982 1.00 73.56 87 THR A CA 1
ATOM 652 C C . THR A 1 87 ? 8.715 3.788 -23.500 1.00 73.56 87 THR A C 1
ATOM 654 O O . THR A 1 87 ? 9.140 4.931 -23.382 1.00 73.56 87 THR A O 1
ATOM 657 N N . VAL A 1 88 ? 9.463 2.715 -23.233 1.00 76.38 88 VAL A N 1
ATOM 658 C CA . VAL A 1 88 ? 10.901 2.788 -22.933 1.00 76.38 88 VAL A CA 1
ATOM 659 C C . VAL A 1 88 ? 11.659 2.486 -24.223 1.00 76.38 88 VAL A C 1
ATOM 661 O O . VAL A 1 88 ? 11.623 1.357 -24.708 1.00 76.38 88 VAL A O 1
ATOM 664 N N . SER A 1 89 ? 12.314 3.492 -24.789 1.00 78.19 89 SER A N 1
ATOM 665 C CA . SER A 1 89 ? 13.051 3.411 -26.055 1.00 78.19 89 SER A CA 1
ATOM 666 C C . SER A 1 89 ? 14.554 3.665 -25.893 1.00 78.19 89 SER A C 1
ATOM 668 O O . SER A 1 89 ? 15.347 3.137 -26.671 1.00 78.19 89 SER A O 1
ATOM 670 N N . GLY A 1 90 ? 14.972 4.402 -24.856 1.00 80.38 90 GLY A N 1
ATOM 671 C CA . GLY A 1 90 ? 16.384 4.699 -24.602 1.00 80.38 90 GLY A CA 1
ATOM 672 C C . GLY A 1 90 ? 16.709 5.076 -23.155 1.00 80.38 90 GLY A C 1
ATOM 673 O O . GLY A 1 90 ? 15.848 5.104 -22.278 1.00 80.38 90 GLY A O 1
ATOM 674 N N . TRP A 1 91 ? 17.985 5.383 -22.893 1.00 79.25 91 TRP A N 1
ATOM 675 C CA . TRP A 1 91 ? 18.476 5.711 -21.545 1.00 79.25 91 TRP A CA 1
ATOM 676 C C . TRP A 1 91 ? 17.875 7.009 -20.979 1.00 79.25 91 TRP A C 1
ATOM 678 O O . TRP A 1 91 ? 17.703 7.122 -19.769 1.00 79.25 91 TRP A O 1
ATOM 688 N N . LEU A 1 92 ? 17.510 7.962 -21.844 1.00 82.81 92 LEU A N 1
ATOM 689 C CA . LEU A 1 92 ? 16.819 9.193 -21.450 1.00 82.81 92 LEU A CA 1
ATOM 690 C C . LEU A 1 92 ? 15.430 8.909 -20.871 1.00 82.81 92 LEU A C 1
ATOM 692 O O . LEU A 1 92 ? 15.051 9.536 -19.884 1.00 82.81 92 LEU A O 1
ATOM 696 N N . ASP A 1 93 ? 14.714 7.919 -21.412 1.00 82.06 93 ASP A N 1
ATOM 697 C CA . ASP A 1 93 ? 13.412 7.519 -20.874 1.00 82.06 93 ASP A CA 1
ATOM 698 C C . ASP A 1 93 ? 13.582 6.964 -19.460 1.00 82.06 93 ASP A C 1
ATOM 700 O O . ASP A 1 93 ? 12.827 7.320 -18.562 1.00 82.06 93 ASP A O 1
ATOM 704 N N . ILE A 1 94 ? 14.627 6.163 -19.221 1.00 78.19 94 ILE A N 1
ATOM 705 C CA . ILE A 1 94 ? 14.950 5.631 -17.886 1.00 78.19 94 ILE A CA 1
ATOM 706 C C . ILE A 1 94 ? 15.187 6.771 -16.887 1.00 78.19 94 ILE A C 1
ATOM 708 O O . ILE A 1 94 ? 14.665 6.725 -15.772 1.00 78.19 94 ILE A O 1
ATOM 712 N N . VAL A 1 95 ? 15.925 7.812 -17.285 1.00 81.75 95 VAL A N 1
ATOM 713 C CA . VAL A 1 95 ? 16.140 9.004 -16.447 1.00 81.75 95 VAL A CA 1
ATOM 714 C C . VAL A 1 95 ? 14.821 9.739 -16.189 1.00 81.75 95 VAL A C 1
ATOM 716 O O . VAL A 1 95 ? 14.554 10.120 -15.049 1.00 81.75 95 VAL A O 1
ATOM 719 N N . ALA A 1 96 ? 13.966 9.891 -17.203 1.00 82.44 96 ALA A N 1
ATOM 720 C CA . ALA A 1 96 ? 12.652 10.513 -17.053 1.00 82.44 96 ALA A CA 1
ATOM 721 C C . ALA A 1 96 ? 11.746 9.727 -16.089 1.00 82.44 96 ALA A C 1
ATOM 723 O O . ALA A 1 96 ? 11.108 10.327 -15.224 1.00 82.44 96 ALA A O 1
ATOM 724 N N . TYR A 1 97 ? 11.742 8.392 -16.157 1.00 81.44 97 TYR A N 1
ATOM 725 C CA . TYR A 1 97 ? 11.021 7.546 -15.203 1.00 81.44 97 TYR A CA 1
ATOM 726 C C . TYR A 1 97 ? 11.585 7.626 -13.791 1.00 81.44 97 TYR A C 1
ATOM 728 O O . TYR A 1 97 ? 10.810 7.635 -12.838 1.00 81.44 97 TYR A O 1
ATOM 736 N N . ALA A 1 98 ? 12.909 7.687 -13.640 1.00 80.38 98 ALA A N 1
ATOM 737 C CA . ALA A 1 98 ? 13.537 7.849 -12.334 1.00 80.38 98 ALA A CA 1
ATOM 738 C C . ALA A 1 98 ? 13.143 9.190 -11.697 1.00 80.38 98 ALA A C 1
ATOM 740 O O . ALA A 1 98 ? 12.805 9.239 -10.514 1.00 80.38 98 ALA A O 1
ATOM 741 N N . LEU A 1 99 ? 13.118 10.264 -12.491 1.00 84.00 99 LEU A N 1
ATOM 742 C CA . LEU A 1 99 ? 12.688 11.586 -12.043 1.00 84.00 99 LEU A CA 1
ATOM 743 C C . LEU A 1 99 ? 11.195 11.599 -11.698 1.00 84.00 99 LEU A C 1
ATOM 745 O O . LEU A 1 99 ? 10.818 12.093 -10.638 1.00 84.00 99 LEU A O 1
ATOM 749 N N . LEU A 1 100 ? 10.355 10.994 -12.540 1.00 82.19 100 LEU A N 1
ATOM 750 C CA . LEU A 1 100 ? 8.931 10.835 -12.263 1.00 82.19 100 LEU A CA 1
ATOM 751 C C . LEU A 1 100 ? 8.701 10.059 -10.959 1.00 82.19 100 LEU A C 1
ATOM 753 O O . LEU A 1 100 ? 7.950 10.516 -10.102 1.00 82.19 100 LEU A O 1
ATOM 757 N N . ALA A 1 101 ? 9.382 8.928 -10.768 1.00 78.62 101 ALA A N 1
ATOM 758 C CA . ALA A 1 101 ? 9.305 8.150 -9.536 1.00 78.62 101 ALA A CA 1
ATOM 759 C C . ALA A 1 101 ? 9.742 8.973 -8.312 1.00 78.62 101 ALA A C 1
ATOM 761 O O . ALA A 1 101 ? 9.083 8.913 -7.277 1.00 78.62 101 ALA A O 1
ATOM 762 N N . ALA A 1 102 ? 10.795 9.788 -8.428 1.00 80.31 102 ALA A N 1
ATOM 763 C CA . ALA A 1 102 ? 11.237 10.676 -7.354 1.00 80.31 102 ALA A CA 1
ATOM 764 C C . ALA A 1 102 ? 10.182 11.736 -6.995 1.00 80.31 102 ALA A C 1
ATOM 766 O O . ALA A 1 102 ? 9.906 11.947 -5.814 1.00 80.31 102 ALA A O 1
ATOM 767 N N . VAL A 1 103 ? 9.548 12.362 -7.993 1.00 81.00 103 VAL A N 1
ATOM 768 C CA . VAL A 1 103 ? 8.445 13.312 -7.771 1.00 81.00 103 VAL A CA 1
ATOM 769 C C . VAL A 1 103 ? 7.277 12.624 -7.071 1.00 81.00 103 VAL A C 1
ATOM 771 O O . VAL A 1 103 ? 6.746 13.162 -6.104 1.00 81.00 103 VAL A O 1
ATOM 774 N N . LEU A 1 104 ? 6.910 11.414 -7.494 1.00 76.25 104 LEU A N 1
ATOM 775 C CA . LEU A 1 104 ? 5.841 10.656 -6.845 1.00 76.25 104 LEU A CA 1
ATOM 776 C C . LEU A 1 104 ? 6.174 10.297 -5.398 1.00 76.25 104 LEU A C 1
ATOM 778 O O . LEU A 1 104 ? 5.321 10.440 -4.527 1.00 76.25 104 LEU A O 1
ATOM 782 N N . ILE A 1 105 ? 7.415 9.895 -5.118 1.00 71.94 105 ILE A N 1
ATOM 783 C CA . ILE A 1 105 ? 7.882 9.647 -3.748 1.00 71.94 105 ILE A CA 1
ATOM 784 C C . ILE A 1 105 ? 7.741 10.915 -2.899 1.00 71.94 105 ILE A C 1
ATOM 786 O O . ILE A 1 105 ? 7.229 10.845 -1.782 1.00 71.94 105 ILE A O 1
ATOM 790 N N . LEU A 1 106 ? 8.147 12.074 -3.424 1.00 75.62 106 LEU A N 1
ATOM 791 C CA . LEU A 1 106 ? 8.014 13.354 -2.724 1.00 75.62 106 LEU A CA 1
ATOM 792 C C . LEU A 1 106 ? 6.550 13.712 -2.458 1.00 75.62 106 LEU A C 1
ATOM 794 O O . LEU A 1 106 ? 6.216 14.069 -1.331 1.00 75.62 106 LEU A O 1
ATOM 798 N N . VAL A 1 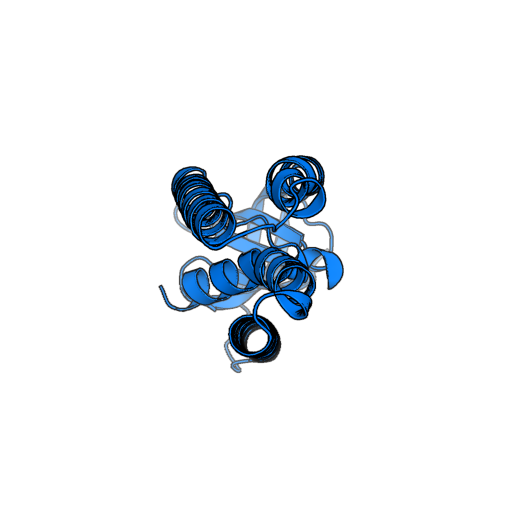107 ? 5.673 13.560 -3.455 1.00 74.38 107 VAL A N 1
ATOM 799 C CA . VAL A 1 107 ? 4.230 13.785 -3.291 1.00 74.38 107 VAL A CA 1
ATOM 800 C C . VAL A 1 107 ? 3.680 12.884 -2.192 1.00 74.38 107 VAL A C 1
ATOM 802 O O . VAL A 1 107 ? 3.018 13.388 -1.291 1.00 74.38 107 VAL A O 1
ATOM 805 N N . ILE A 1 108 ? 4.001 11.587 -2.201 1.00 68.44 108 ILE A N 1
ATOM 806 C CA . ILE A 1 108 ? 3.523 10.619 -1.200 1.00 68.44 108 ILE A CA 1
ATOM 807 C C . ILE A 1 108 ? 3.994 10.978 0.214 1.00 68.44 108 ILE A C 1
ATOM 809 O O . ILE A 1 108 ? 3.221 10.856 1.164 1.00 68.44 108 ILE A O 1
ATOM 813 N N . ILE A 1 109 ? 5.240 11.436 0.365 1.00 66.88 109 ILE A N 1
ATOM 814 C CA . ILE A 1 109 ? 5.775 11.882 1.660 1.00 66.88 109 ILE A CA 1
ATOM 815 C C . ILE A 1 109 ? 5.057 13.150 2.138 1.00 66.88 109 ILE A C 1
ATOM 817 O O . ILE A 1 109 ? 4.730 13.250 3.318 1.00 66.88 109 ILE A O 1
ATOM 821 N N . GLN A 1 110 ? 4.808 14.106 1.239 1.00 65.25 110 GLN A N 1
ATOM 822 C CA . GLN A 1 110 ? 4.247 15.416 1.583 1.00 65.25 110 GLN A CA 1
ATOM 823 C C . GLN A 1 110 ? 2.744 15.370 1.886 1.00 65.25 110 GLN A C 1
ATOM 825 O O . GLN A 1 110 ? 2.245 16.178 2.662 1.00 65.25 110 GLN A O 1
ATOM 830 N N . THR A 1 111 ? 2.022 14.444 1.261 1.00 61.12 111 THR A N 1
ATOM 831 C CA . THR A 1 111 ? 0.555 14.337 1.346 1.00 61.12 111 THR A CA 1
ATOM 832 C C . THR A 1 111 ? 0.081 13.378 2.436 1.00 61.12 111 THR A C 1
ATOM 834 O O . THR A 1 111 ? -1.103 13.063 2.492 1.00 61.12 111 THR A O 1
ATOM 837 N N . ASP A 1 112 ? 0.987 12.876 3.288 1.00 59.75 112 ASP A N 1
ATOM 838 C CA . ASP A 1 112 ? 0.677 11.853 4.295 1.00 59.75 112 ASP A CA 1
ATOM 839 C C . ASP A 1 112 ? 0.042 10.576 3.687 1.00 59.75 112 ASP A C 1
ATOM 841 O O . ASP A 1 112 ? -0.449 9.703 4.398 1.00 59.75 112 ASP A O 1
ATOM 845 N N . LEU A 1 113 ? 0.139 10.383 2.363 1.00 57.50 113 LEU A N 1
ATOM 846 C CA . LEU A 1 113 ? -0.395 9.233 1.618 1.00 57.50 113 LEU A CA 1
ATOM 847 C C . LEU A 1 113 ? 0.345 7.917 1.907 1.00 57.50 113 LEU A C 1
ATOM 849 O O . LEU A 1 113 ? 0.057 6.895 1.287 1.00 57.50 113 LEU A O 1
ATOM 853 N N . ILE A 1 114 ? 1.244 7.894 2.898 1.00 54.62 114 ILE A N 1
ATOM 854 C CA . ILE A 1 114 ? 1.825 6.672 3.483 1.00 54.62 114 ILE A CA 1
ATOM 855 C C . ILE A 1 114 ? 0.716 5.681 3.903 1.00 54.62 114 ILE A C 1
ATOM 857 O O . ILE A 1 114 ? 0.953 4.473 4.000 1.00 54.62 114 ILE A O 1
ATOM 861 N N . TYR A 1 115 ? -0.504 6.171 4.141 1.00 54.25 115 TYR A N 1
ATOM 862 C CA . TYR A 1 115 ? -1.665 5.355 4.498 1.00 54.25 115 TYR A CA 1
ATOM 863 C C . TYR A 1 115 ? -2.270 4.582 3.320 1.00 54.25 115 TYR A C 1
ATOM 865 O O . TYR A 1 115 ? -2.951 3.586 3.547 1.00 54.25 115 TYR A O 1
ATOM 873 N N . VAL A 1 116 ? -1.958 4.945 2.075 1.00 56.41 116 VAL A N 1
ATOM 874 C CA . VAL A 1 116 ? -2.365 4.190 0.887 1.00 56.41 116 VAL A CA 1
ATOM 875 C C . VAL A 1 116 ? -1.402 3.017 0.697 1.00 56.41 116 VAL A C 1
ATOM 877 O O . VAL A 1 116 ? -0.297 3.165 0.168 1.00 56.41 116 VAL A O 1
ATOM 880 N N . GLN A 1 117 ? -1.804 1.831 1.159 1.00 68.56 117 GLN A N 1
ATOM 881 C CA . GLN A 1 117 ? -1.008 0.604 1.050 1.00 68.56 117 GLN A CA 1
ATOM 882 C C . GLN A 1 117 ? -1.718 -0.424 0.164 1.00 68.56 117 GLN A C 1
ATOM 884 O O . GLN A 1 117 ? -2.434 -1.284 0.676 1.00 68.56 117 GLN A O 1
ATOM 889 N N . PRO A 1 118 ? -1.495 -0.387 -1.163 1.00 67.06 118 PRO A N 1
ATOM 890 C CA . PRO A 1 118 ? -2.151 -1.283 -2.115 1.00 67.06 118 PRO A CA 1
ATOM 891 C C . PRO A 1 118 ? -1.946 -2.759 -1.774 1.00 67.06 118 PRO A C 1
ATOM 893 O O . PRO A 1 118 ? -2.870 -3.553 -1.889 1.00 67.06 118 PRO A O 1
ATOM 896 N N . LEU A 1 119 ? -0.757 -3.128 -1.286 1.00 69.12 119 LEU A N 1
ATOM 897 C CA . LEU A 1 119 ? -0.483 -4.493 -0.833 1.00 69.12 119 LEU A CA 1
ATOM 898 C C . LEU A 1 119 ? -1.316 -4.897 0.389 1.00 69.12 119 LEU A C 1
ATOM 900 O O . LEU A 1 119 ? -1.769 -6.036 0.459 1.00 69.12 119 LEU A O 1
ATOM 904 N N . LEU A 1 120 ? -1.525 -3.985 1.344 1.00 71.44 120 LEU A N 1
ATOM 905 C CA . LEU A 1 120 ? -2.395 -4.253 2.488 1.00 71.44 120 LEU A CA 1
ATOM 906 C C . LEU A 1 120 ? -3.854 -4.368 2.049 1.00 71.44 120 LEU A C 1
ATOM 908 O O . LEU A 1 120 ? -4.521 -5.303 2.483 1.00 71.44 120 LEU A O 1
ATOM 912 N N . LEU A 1 121 ? -4.298 -3.505 1.132 1.00 71.81 121 LEU A N 1
ATOM 913 C CA . LEU A 1 121 ? -5.640 -3.555 0.556 1.00 71.81 121 LEU A CA 1
ATOM 914 C C . LEU A 1 121 ? -5.901 -4.889 -0.157 1.00 71.81 121 LEU A C 1
ATOM 916 O O . LEU A 1 121 ? -6.906 -5.542 0.105 1.00 71.81 121 LEU A O 1
ATOM 920 N N . ILE A 1 122 ? -4.966 -5.333 -1.004 1.00 73.19 122 ILE A N 1
ATOM 921 C CA . ILE A 1 122 ? -5.033 -6.637 -1.687 1.00 73.19 122 ILE A CA 1
ATOM 922 C C . ILE A 1 122 ? -5.060 -7.783 -0.667 1.00 73.19 122 ILE A C 1
ATOM 924 O O . ILE A 1 122 ? -5.749 -8.780 -0.864 1.00 73.19 122 ILE A O 1
ATOM 928 N N . ALA A 1 123 ? -4.346 -7.637 0.450 1.00 76.38 123 ALA A N 1
ATOM 929 C CA . ALA A 1 123 ? -4.366 -8.593 1.553 1.00 76.38 123 ALA A CA 1
ATOM 930 C C . ALA A 1 123 ? -5.610 -8.473 2.470 1.00 76.38 123 ALA A C 1
ATOM 932 O O . ALA A 1 123 ? -5.688 -9.189 3.477 1.00 76.38 123 ALA A O 1
ATOM 933 N N . GLY A 1 124 ? -6.568 -7.596 2.142 1.00 76.50 124 GLY A N 1
ATOM 934 C CA . GLY A 1 124 ? -7.825 -7.390 2.868 1.00 76.50 124 GLY A CA 1
ATOM 935 C C . GLY A 1 124 ? -7.689 -6.588 4.163 1.00 76.50 124 GLY A C 1
ATOM 936 O O . GLY A 1 124 ? -8.511 -6.741 5.063 1.00 76.50 124 GLY A O 1
ATOM 937 N N . TRP A 1 125 ? -6.625 -5.799 4.308 1.00 80.31 125 TRP A N 1
ATOM 938 C CA . TRP A 1 125 ? -6.408 -4.921 5.455 1.00 80.31 125 TRP A CA 1
ATOM 939 C C . TRP A 1 125 ? -6.730 -3.475 5.092 1.00 80.31 125 TRP A C 1
ATOM 941 O O . TRP A 1 125 ? -6.265 -2.952 4.080 1.00 80.31 125 TRP A O 1
ATOM 951 N N . HIS A 1 126 ? -7.455 -2.827 5.989 1.00 82.00 126 HIS A N 1
ATOM 952 C CA . HIS A 1 126 ? -7.856 -1.432 5.924 1.00 82.00 126 HIS A CA 1
ATOM 953 C C . HIS A 1 126 ? -7.074 -0.622 6.959 1.00 82.00 126 HIS A C 1
ATOM 955 O O . HIS A 1 126 ? -6.722 -1.143 8.027 1.00 82.00 126 HIS A O 1
ATOM 961 N N . LEU A 1 127 ? -6.791 0.642 6.640 1.00 81.19 127 LEU A N 1
ATOM 962 C CA . LEU A 1 127 ? -6.160 1.581 7.564 1.00 81.19 127 LEU A CA 1
ATOM 963 C C . LEU A 1 127 ? -7.169 2.624 8.020 1.00 81.19 127 LEU A C 1
ATOM 965 O O . LEU A 1 127 ? -7.752 3.337 7.209 1.00 81.19 127 LEU A O 1
ATOM 969 N N . TYR A 1 128 ? -7.291 2.742 9.334 1.00 82.56 128 TYR A N 1
ATOM 970 C CA . TYR A 1 128 ? -8.157 3.705 9.986 1.00 82.56 128 TYR A CA 1
ATOM 971 C C . TYR A 1 128 ? -7.313 4.695 10.767 1.00 82.56 128 TYR A C 1
ATOM 973 O O . TYR A 1 128 ? -6.458 4.299 11.566 1.00 82.56 128 TYR A O 1
ATOM 981 N N . ARG A 1 129 ? -7.569 5.978 10.548 1.00 84.06 129 ARG A N 1
ATOM 982 C CA . ARG A 1 129 ? -7.077 7.056 11.400 1.00 84.06 129 ARG A CA 1
ATOM 983 C C . ARG A 1 129 ? -8.096 7.226 12.520 1.00 84.06 129 ARG A C 1
ATOM 985 O O . ARG A 1 129 ? -9.281 7.413 12.250 1.00 84.06 129 ARG A O 1
ATOM 992 N N . VAL A 1 130 ? -7.658 7.043 13.760 1.00 85.19 130 VAL A N 1
ATOM 993 C CA . VAL A 1 130 ? -8.554 7.025 14.917 1.00 85.19 130 VAL A CA 1
ATOM 994 C C . VAL A 1 130 ? -8.050 7.915 16.037 1.00 85.19 130 VAL A C 1
ATOM 996 O O . VAL A 1 130 ? -6.848 7.976 16.310 1.00 85.19 130 VAL A O 1
ATOM 999 N N . ASP A 1 131 ? -9.006 8.512 16.739 1.00 82.94 131 ASP A N 1
ATOM 1000 C CA . ASP A 1 131 ? -8.780 9.144 18.032 1.00 82.94 131 ASP A CA 1
ATOM 1001 C C . ASP A 1 131 ? -9.206 8.198 19.150 1.00 82.94 131 ASP A C 1
ATOM 1003 O O . ASP A 1 131 ? -10.282 7.597 19.107 1.00 82.94 131 ASP A O 1
ATOM 1007 N N . ILE A 1 132 ? -8.364 8.070 20.174 1.00 78.00 132 ILE A N 1
ATOM 1008 C CA . ILE A 1 132 ? -8.635 7.211 21.330 1.00 78.00 132 ILE A CA 1
ATOM 1009 C C . ILE A 1 132 ? -9.083 8.081 22.497 1.00 78.00 132 ILE A C 1
ATOM 1011 O O . ILE A 1 132 ? -8.351 8.977 22.926 1.00 78.00 132 ILE A O 1
ATOM 1015 N N . SER A 1 133 ? -10.239 7.762 23.081 1.00 68.31 133 SER A N 1
ATOM 1016 C CA . SER A 1 133 ? -10.810 8.540 24.191 1.00 68.31 133 SER A CA 1
ATOM 1017 C C . SER A 1 133 ? -9.906 8.594 25.433 1.00 68.31 133 SER A C 1
ATOM 1019 O O . SER A 1 133 ? -9.818 9.627 26.088 1.00 68.31 133 SER A O 1
ATOM 1021 N N . ASN A 1 134 ? -9.179 7.511 25.729 1.00 63.91 134 ASN A N 1
ATOM 1022 C CA . ASN A 1 134 ? -8.269 7.409 26.881 1.00 63.91 134 ASN A CA 1
ATOM 1023 C C . ASN A 1 134 ? -6.839 7.913 26.598 1.00 63.91 134 ASN A C 1
ATOM 1025 O O . ASN A 1 134 ? -5.968 7.835 27.464 1.00 63.91 134 ASN A O 1
ATOM 1029 N N . GLY A 1 135 ? -6.558 8.385 25.381 1.00 55.94 135 GLY A N 1
ATOM 1030 C CA . GLY A 1 135 ? -5.202 8.585 24.876 1.00 55.94 135 GLY A CA 1
ATOM 1031 C C . GLY A 1 135 ? -4.829 10.035 24.596 1.00 55.94 135 GLY A C 1
ATOM 1032 O O . GLY A 1 135 ? -4.345 10.290 23.507 1.00 55.94 135 GLY A O 1
ATOM 1033 N N . TYR A 1 136 ? -5.027 10.979 25.526 1.00 50.22 136 TYR A N 1
ATOM 1034 C CA . TYR A 1 136 ? -4.523 12.374 25.454 1.00 50.22 136 TYR A CA 1
ATOM 1035 C C . TYR A 1 136 ? -4.541 13.036 24.048 1.00 50.22 136 TYR A C 1
ATOM 1037 O O . TYR A 1 136 ? -3.584 13.719 23.684 1.00 50.22 136 TYR A O 1
ATOM 1045 N N . GLY A 1 137 ? -5.578 12.804 23.233 1.00 54.72 137 GLY A N 1
ATOM 1046 C CA . GLY A 1 137 ? -5.698 13.390 21.888 1.00 54.72 137 GLY A CA 1
ATOM 1047 C C . GLY A 1 137 ? -4.581 13.018 20.902 1.00 54.72 137 GLY A C 1
ATOM 1048 O O . GLY A 1 137 ? -4.278 13.799 20.004 1.00 54.72 137 GLY A O 1
ATOM 1049 N N . ARG A 1 138 ? -3.909 11.872 21.078 1.00 61.59 138 ARG A N 1
ATOM 1050 C CA . ARG A 1 138 ? -2.961 11.370 20.076 1.00 61.59 138 ARG A CA 1
ATOM 1051 C C . ARG A 1 138 ? -3.709 10.590 19.007 1.00 61.59 138 ARG A C 1
ATOM 1053 O O . ARG A 1 138 ? -4.407 9.634 19.321 1.00 61.59 138 ARG A O 1
ATOM 1060 N N . GLU A 1 139 ? -3.466 10.967 17.762 1.00 71.31 139 GLU A N 1
ATOM 1061 C CA . GLU A 1 139 ? -3.942 10.268 16.577 1.00 71.31 139 GLU A CA 1
ATOM 1062 C C . GLU A 1 139 ? -3.186 8.941 16.389 1.00 71.31 139 GLU A C 1
ATOM 1064 O O . GLU A 1 139 ? -1.943 8.901 16.375 1.00 71.31 139 GLU A O 1
ATOM 1069 N N . TYR A 1 140 ? -3.940 7.849 16.250 1.00 79.62 140 TYR A N 1
ATOM 1070 C CA . TYR A 1 140 ? -3.422 6.506 15.996 1.00 79.62 140 TYR A CA 1
ATOM 1071 C C . TYR A 1 140 ? -3.866 5.986 14.641 1.00 79.62 140 TYR A C 1
ATOM 1073 O O . TYR A 1 140 ? -4.911 6.344 14.105 1.00 79.62 140 TYR A O 1
ATOM 1081 N N . ILE A 1 141 ? -3.054 5.083 14.103 1.00 82.94 141 ILE A N 1
ATOM 1082 C CA . ILE A 1 141 ? -3.349 4.394 12.857 1.00 82.94 141 ILE A CA 1
ATOM 1083 C C . ILE A 1 141 ? -3.566 2.930 13.178 1.00 82.94 141 ILE A C 1
ATOM 1085 O O . ILE A 1 141 ? -2.636 2.219 13.582 1.00 82.94 141 ILE A O 1
ATOM 1089 N N . LEU A 1 142 ? -4.804 2.494 12.990 1.00 84.75 14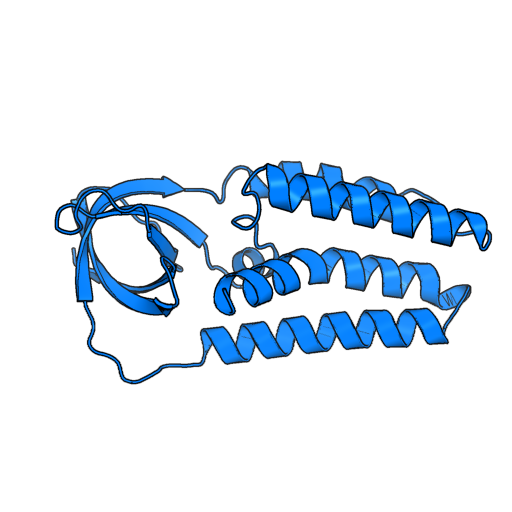2 LEU A N 1
ATOM 1090 C CA . LEU A 1 142 ? -5.220 1.121 13.189 1.00 84.75 142 LEU A CA 1
ATOM 1091 C C . LEU A 1 142 ? -5.258 0.378 11.867 1.00 84.75 142 LEU A C 1
ATOM 1093 O O . LEU A 1 142 ? -5.834 0.841 10.888 1.00 84.75 142 LEU A O 1
ATOM 1097 N N . ILE A 1 143 ? -4.662 -0.808 11.864 1.00 85.69 143 ILE A N 1
ATOM 1098 C CA . ILE A 1 143 ? -4.727 -1.741 10.745 1.00 85.69 143 ILE A CA 1
ATOM 1099 C C . ILE A 1 143 ? -5.710 -2.846 11.130 1.00 85.69 143 ILE A C 1
ATOM 1101 O O . ILE A 1 143 ? -5.450 -3.603 12.072 1.00 85.69 143 ILE A O 1
ATOM 1105 N N . SER A 1 144 ? -6.832 -2.935 10.419 1.00 85.44 144 SER A N 1
ATOM 1106 C CA . SER A 1 144 ? -7.920 -3.877 10.707 1.00 85.44 144 SER A CA 1
ATOM 1107 C C . SER A 1 144 ? -8.408 -4.552 9.430 1.00 85.44 144 SER A C 1
ATOM 1109 O O . SER A 1 144 ? -8.435 -3.939 8.368 1.00 85.44 144 SER A O 1
ATOM 1111 N N . LYS A 1 145 ? -8.807 -5.823 9.525 1.00 83.88 145 LYS A N 1
ATOM 1112 C CA . LYS A 1 145 ? -9.547 -6.502 8.447 1.00 83.88 145 LYS A CA 1
ATOM 1113 C C . LYS A 1 145 ? -11.045 -6.200 8.482 1.00 83.88 145 LYS A C 1
ATOM 1115 O O . LYS A 1 145 ? -11.719 -6.323 7.469 1.00 83.88 145 LYS A O 1
ATOM 1120 N N . ASN A 1 146 ? -11.552 -5.817 9.650 1.00 84.62 146 ASN A N 1
ATOM 1121 C CA . ASN A 1 146 ? -12.960 -5.518 9.870 1.00 84.62 146 ASN A CA 1
ATOM 1122 C C . ASN A 1 146 ? -13.193 -4.010 9.776 1.00 84.62 146 ASN A C 1
ATOM 1124 O O . ASN A 1 146 ? -12.298 -3.223 10.107 1.00 84.62 146 ASN A O 1
ATOM 1128 N N . LYS A 1 147 ? -14.408 -3.622 9.377 1.00 84.44 147 LYS A N 1
ATOM 1129 C CA . LYS A 1 147 ? -14.852 -2.229 9.453 1.00 84.44 147 LYS A CA 1
ATOM 1130 C C . LYS A 1 147 ? -14.897 -1.773 10.903 1.00 84.44 147 LYS A C 1
ATOM 1132 O O . LYS A 1 147 ? -15.392 -2.503 11.759 1.00 84.44 147 LYS A O 1
ATOM 1137 N N . LEU A 1 148 ? -14.347 -0.590 11.150 1.00 85.00 148 LEU A N 1
ATOM 1138 C CA . LEU A 1 148 ? -14.338 0.036 12.464 1.00 85.00 148 LEU A CA 1
ATOM 1139 C C . LEU A 1 148 ? -15.340 1.184 12.486 1.00 85.00 148 LEU A C 1
ATOM 1141 O O . LEU A 1 148 ? -15.474 1.917 11.506 1.00 85.00 148 LEU A O 1
ATOM 1145 N N . TYR A 1 149 ? -16.006 1.348 13.621 1.00 85.44 149 TYR A N 1
ATOM 1146 C CA . TYR A 1 149 ? -16.960 2.422 13.861 1.00 85.44 149 TYR A CA 1
ATOM 1147 C C . TYR A 1 149 ? -16.618 3.157 15.163 1.00 85.44 149 TYR A C 1
ATOM 1149 O O . TYR A 1 149 ? -16.095 2.543 16.101 1.00 85.44 149 TYR A O 1
ATOM 1157 N N . PRO A 1 150 ? -16.916 4.466 15.256 1.00 85.88 150 PRO A N 1
ATOM 1158 C CA . PRO A 1 150 ? -16.829 5.191 16.518 1.00 85.88 150 PRO A CA 1
ATOM 1159 C C . PRO A 1 150 ? -17.666 4.509 17.612 1.00 85.88 150 PRO A C 1
ATOM 1161 O O . PRO A 1 150 ? -18.744 3.985 17.341 1.00 85.88 150 PRO A O 1
ATOM 1164 N N . GLY A 1 151 ? -17.170 4.515 18.847 1.00 82.75 151 GLY A N 1
ATOM 1165 C CA . GLY A 1 151 ? -17.800 3.889 20.014 1.00 82.75 151 GLY A CA 1
ATOM 1166 C C . GLY A 1 151 ? -17.389 2.436 20.272 1.00 82.75 151 GLY A C 1
ATOM 1167 O O . GLY A 1 151 ? -17.629 1.936 21.368 1.00 82.75 151 GLY A O 1
ATOM 1168 N N . GLN A 1 152 ? -16.731 1.766 19.322 1.00 86.00 152 GLN A N 1
ATOM 1169 C CA . GLN A 1 152 ? -16.288 0.381 19.505 1.00 86.00 152 GLN A CA 1
ATOM 1170 C C . GLN A 1 152 ? -15.077 0.276 20.436 1.00 86.00 152 GLN A C 1
ATOM 1172 O O . GLN A 1 152 ? -14.177 1.123 20.417 1.00 86.00 152 GLN A O 1
ATOM 1177 N N . SER A 1 153 ? -15.034 -0.805 21.216 1.00 84.31 153 SER A N 1
ATOM 1178 C CA . SER A 1 153 ? -13.849 -1.198 21.979 1.00 84.31 153 SER A CA 1
ATOM 1179 C C . SER A 1 153 ? -13.038 -2.200 21.169 1.00 84.31 153 SER A C 1
ATOM 1181 O O . SER A 1 153 ? -13.532 -3.266 20.815 1.00 84.31 153 SER A O 1
ATOM 1183 N N . VAL A 1 154 ? -11.783 -1.881 20.875 1.00 86.12 154 VAL A N 1
ATOM 1184 C CA . VAL A 1 154 ? -10.902 -2.749 20.089 1.00 86.12 154 VAL A CA 1
ATOM 1185 C C . VAL A 1 154 ? -9.690 -3.171 20.898 1.00 86.12 154 VAL A C 1
ATOM 1187 O O . VAL A 1 154 ? -9.048 -2.355 21.563 1.00 86.12 154 VAL A O 1
ATOM 1190 N N . ASP A 1 155 ? -9.351 -4.453 20.812 1.00 85.69 155 ASP A N 1
ATOM 1191 C CA . ASP A 1 155 ? -8.100 -4.961 21.355 1.00 85.69 155 ASP A CA 1
ATOM 1192 C C . ASP A 1 155 ? -7.008 -4.801 20.308 1.00 85.69 155 ASP A C 1
ATOM 1194 O O . ASP A 1 155 ? -7.079 -5.327 19.190 1.00 85.69 155 ASP A O 1
ATOM 1198 N N . THR A 1 156 ? -5.981 -4.043 20.678 1.00 83.31 156 THR A N 1
ATOM 1199 C CA . THR A 1 156 ? -4.910 -3.662 19.764 1.00 83.31 156 THR A CA 1
ATOM 1200 C C . THR A 1 156 ? -3.556 -4.151 20.250 1.00 83.31 156 THR A C 1
ATOM 1202 O O . THR A 1 156 ? -3.290 -4.252 21.451 1.00 83.31 156 THR A O 1
ATOM 1205 N N . VAL A 1 157 ? -2.673 -4.430 19.293 1.00 82.38 157 VAL A N 1
ATOM 1206 C CA . VAL A 1 157 ? -1.244 -4.644 19.538 1.00 82.38 157 VAL A CA 1
ATOM 1207 C C . VAL A 1 157 ? -0.456 -3.546 18.848 1.00 82.38 157 VAL A C 1
ATOM 1209 O O . VAL A 1 157 ? -0.594 -3.329 17.642 1.00 82.38 157 VAL A O 1
ATOM 1212 N N . SER A 1 158 ? 0.397 -2.861 19.612 1.00 78.88 158 SER A N 1
ATOM 1213 C CA . SER A 1 158 ? 1.284 -1.833 19.068 1.00 78.88 158 SER A CA 1
ATOM 1214 C C . SER A 1 158 ? 2.288 -2.456 18.100 1.00 78.88 158 SER A C 1
ATOM 1216 O O . SER A 1 158 ? 3.037 -3.370 18.449 1.00 78.88 158 SER A O 1
ATOM 1218 N N . LEU A 1 159 ? 2.324 -1.927 16.879 1.00 73.25 159 LEU A N 1
ATOM 1219 C CA . LEU A 1 159 ? 3.324 -2.278 15.874 1.00 73.25 159 LEU A CA 1
ATOM 1220 C C . LEU A 1 159 ? 4.566 -1.371 15.961 1.00 73.25 159 LEU A C 1
ATOM 1222 O O . LEU A 1 159 ? 5.598 -1.681 15.363 1.00 73.25 159 LEU A O 1
ATOM 1226 N N . GLY A 1 160 ? 4.481 -0.274 16.724 1.00 70.50 160 GLY A N 1
ATOM 1227 C CA . GLY A 1 160 ? 5.553 0.687 16.984 1.00 70.50 160 GLY A CA 1
ATOM 1228 C C . GLY A 1 160 ? 5.259 2.095 16.445 1.00 70.50 160 GLY A C 1
ATOM 1229 O O . GLY A 1 160 ? 4.806 2.269 15.312 1.00 70.50 160 GLY A O 1
ATOM 1230 N N . GLY A 1 161 ? 5.579 3.122 17.241 1.00 75.19 161 GLY A N 1
ATOM 1231 C CA . GLY A 1 161 ? 5.120 4.497 16.996 1.00 75.19 161 GLY A CA 1
ATOM 1232 C C . GLY A 1 161 ? 3.618 4.619 17.271 1.00 75.19 161 GLY A C 1
ATOM 1233 O O . GLY A 1 161 ? 3.134 4.020 18.227 1.00 75.19 161 GLY A O 1
ATOM 1234 N N . ASN A 1 162 ? 2.886 5.326 16.406 1.00 78.69 162 ASN A N 1
ATOM 1235 C CA . ASN A 1 162 ? 1.428 5.488 16.513 1.00 78.69 162 ASN A CA 1
ATOM 1236 C C . ASN A 1 162 ? 0.648 4.423 15.710 1.00 78.69 162 ASN A C 1
ATOM 1238 O O . ASN A 1 162 ? -0.529 4.605 15.420 1.00 78.69 162 ASN A O 1
ATOM 1242 N N . TYR A 1 163 ? 1.302 3.326 15.310 1.00 78.69 163 TYR A N 1
ATOM 1243 C CA . TYR A 1 163 ? 0.682 2.250 14.535 1.00 78.69 163 TYR A CA 1
ATOM 1244 C C . TYR A 1 163 ? 0.308 1.090 15.446 1.00 78.69 163 TYR A C 1
ATOM 1246 O O . TYR A 1 163 ? 1.153 0.592 16.201 1.00 78.69 163 TYR A O 1
ATOM 1254 N N . ALA A 1 164 ? -0.922 0.609 15.321 1.00 81.75 164 ALA A N 1
ATOM 1255 C CA . ALA A 1 164 ? -1.372 -0.594 15.996 1.00 81.75 164 ALA A CA 1
ATOM 1256 C C . ALA A 1 164 ? -2.214 -1.473 15.068 1.00 81.75 164 ALA A C 1
ATOM 1258 O O . ALA A 1 164 ? -2.797 -1.025 14.083 1.00 81.75 164 ALA A O 1
ATOM 1259 N N . LYS A 1 165 ? -2.231 -2.765 15.371 1.00 84.44 165 LYS A N 1
ATOM 1260 C CA . LYS A 1 165 ? -3.019 -3.770 14.665 1.00 84.44 165 LYS A CA 1
ATOM 1261 C C . LYS A 1 165 ? -4.205 -4.155 15.528 1.00 84.44 165 LYS A C 1
ATOM 1263 O O . LYS A 1 165 ? -4.005 -4.489 16.696 1.00 84.44 165 LYS A O 1
ATOM 1268 N N . VAL A 1 166 ? -5.398 -4.149 14.948 1.00 84.88 166 VAL A N 1
ATOM 1269 C CA . VAL A 1 166 ? -6.602 -4.657 15.611 1.00 84.88 166 VAL A CA 1
ATOM 1270 C C . VAL A 1 166 ? -6.559 -6.181 15.593 1.00 84.88 166 VAL A C 1
ATOM 1272 O O . VAL A 1 166 ? -6.321 -6.795 14.547 1.00 84.88 166 VAL A O 1
ATOM 1275 N N . LEU A 1 167 ? -6.732 -6.782 16.766 1.00 83.25 167 LEU A N 1
ATOM 1276 C CA . LEU A 1 167 ? -6.848 -8.227 16.937 1.00 83.25 167 LEU A CA 1
ATOM 1277 C C . LEU A 1 167 ? -8.307 -8.655 17.032 1.00 83.25 167 LEU A C 1
ATOM 1279 O O . LEU A 1 167 ? -8.692 -9.628 16.390 1.00 83.25 167 LEU A O 1
ATOM 1283 N N . GLU A 1 168 ? -9.091 -7.914 17.809 1.00 82.75 168 GLU A N 1
ATOM 1284 C CA . GLU A 1 168 ? -10.480 -8.229 18.112 1.00 82.75 168 GLU A CA 1
ATOM 1285 C C . GLU A 1 168 ? -11.283 -6.936 18.272 1.00 82.75 168 GLU A C 1
ATOM 1287 O O . GLU A 1 168 ? -10.774 -5.933 18.781 1.00 82.75 168 GLU A O 1
ATOM 1292 N N . VAL A 1 169 ? -12.529 -6.965 17.805 1.00 82.38 169 VAL A N 1
ATOM 1293 C CA . VAL A 1 169 ? -13.507 -5.892 17.990 1.00 82.38 169 VAL A CA 1
ATOM 1294 C C . VAL A 1 169 ? -14.525 -6.422 18.989 1.00 82.38 169 VAL A C 1
ATOM 1296 O O . VAL A 1 169 ? -15.146 -7.448 18.724 1.00 82.38 169 VAL A O 1
ATOM 1299 N N . LYS A 1 170 ? -14.649 -5.762 20.138 1.00 77.50 170 LYS A N 1
ATOM 1300 C CA . LYS A 1 170 ? -15.646 -6.087 21.159 1.00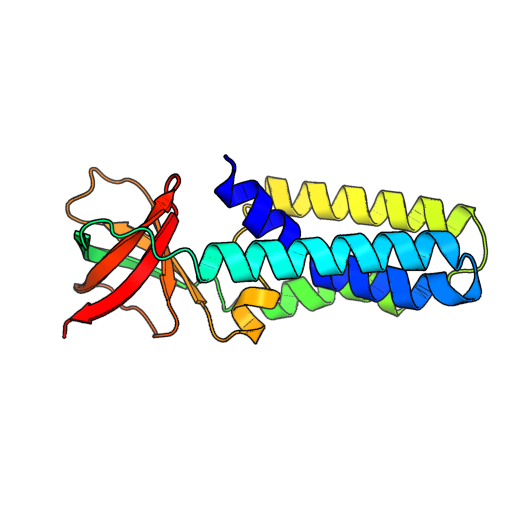 77.50 170 LYS A CA 1
ATOM 1301 C C . LYS A 1 170 ? -16.928 -5.326 20.828 1.00 77.50 170 LYS A C 1
ATOM 1303 O O . LYS A 1 170 ? -16.870 -4.109 20.627 1.00 77.50 170 LYS A O 1
ATOM 1308 N N . GLU A 1 171 ? -18.028 -6.068 20.716 1.00 61.25 171 GLU A N 1
ATOM 1309 C CA . GLU A 1 171 ? -19.389 -5.533 20.549 1.00 61.25 171 GLU A CA 1
ATOM 1310 C C . GLU A 1 171 ? -19.901 -4.857 21.824 1.00 61.25 171 GLU A C 1
ATOM 1312 O O . GLU A 1 171 ? -19.581 -5.349 22.934 1.00 61.25 171 GLU A O 1
#

pLDDT: mean 75.15, std 9.15, range [48.19, 86.12]

InterPro domains:
  IPR048118 Anti-phage protein KwaA [PF28043] (25-159)

Secondary structure (DSSP, 8-state):
-HHHHHHHHHHHHHHHHHHHHHHTTT-HHHHHHHHHHHHHHHHHHHHHHH-------EEEEEEEEEE-STTHHHHHHHHHHHHHHS---SHHHHHHHHHHHHHHHHHHHHTTGGG--HHHHHTT-EEEEEEETTTTT-EEEEEESS---TT-EEEEEEEETTEEEEEEEE-

Foldseek 3Di:
DVVLVLLLLLQCLVVLQLVLVQCCVPDVPSSVVSPVSSVVSVVSVVCLVPPPPVDDWDKFAFADKDWPAPCQPVVCCVLCVCSVPDHDDDPVVVVVVVVSVVVVSVCCVVVVVSLNRVVLVVVQWTWIFTATPVPPRDIAIEIESDDDDHGWIFTWDDSDDRYIYTDDIDD

Organism: NCBI:txid1136941